Protein AF-A0A528A358-F1 (afdb_monomer_lite)

pLDDT: mean 94.5, std 5.94, range [65.94, 98.62]

Structure (mmCIF, N/CA/C/O backbone):
data_AF-A0A528A358-F1
#
_entry.id   AF-A0A528A358-F1
#
loop_
_atom_site.group_PDB
_atom_site.id
_atom_site.type_symbol
_atom_site.label_atom_id
_atom_site.label_alt_id
_atom_site.label_comp_id
_atom_site.label_asym_id
_atom_site.label_entity_id
_atom_site.label_seq_id
_atom_site.pdbx_PDB_ins_code
_atom_site.Cartn_x
_atom_site.Cartn_y
_atom_site.Cartn_z
_atom_site.occupancy
_atom_site.B_iso_or_equiv
_atom_site.auth_seq_id
_atom_site.auth_comp_id
_atom_site.auth_asym_id
_atom_site.auth_atom_id
_atom_site.pdbx_PDB_model_num
ATOM 1 N N . MET A 1 1 ? 3.713 4.637 34.678 1.00 65.94 1 MET A N 1
ATOM 2 C CA . MET A 1 1 ? 2.624 5.041 33.766 1.00 65.94 1 MET A CA 1
ATOM 3 C C . MET A 1 1 ? 2.059 3.779 33.146 1.00 65.94 1 MET A C 1
ATOM 5 O O . MET A 1 1 ? 2.788 3.092 32.447 1.00 65.94 1 MET A O 1
ATOM 9 N N . THR A 1 2 ? 0.825 3.413 33.474 1.00 69.38 2 THR A N 1
ATOM 10 C CA . THR A 1 2 ? 0.129 2.270 32.870 1.00 69.38 2 THR A CA 1
ATOM 11 C C . THR A 1 2 ? -0.487 2.734 31.553 1.00 69.38 2 THR A C 1
ATOM 13 O O . THR A 1 2 ? -1.309 3.646 31.552 1.00 69.38 2 THR A O 1
ATOM 16 N N . ILE A 1 3 ? -0.056 2.159 30.430 1.00 81.00 3 ILE A N 1
ATOM 17 C CA . ILE A 1 3 ? -0.681 2.407 29.126 1.00 81.00 3 ILE A CA 1
ATOM 18 C C . ILE A 1 3 ? -1.932 1.531 29.059 1.00 81.00 3 ILE A C 1
ATOM 20 O O . ILE A 1 3 ? -1.839 0.315 29.223 1.00 81.00 3 ILE A O 1
ATOM 24 N N . ALA A 1 4 ? -3.095 2.145 28.848 1.00 83.62 4 ALA A N 1
ATOM 25 C CA . ALA A 1 4 ? -4.326 1.409 28.593 1.00 83.62 4 ALA A CA 1
ATOM 26 C C . ALA A 1 4 ? -4.224 0.709 27.231 1.00 83.62 4 ALA A C 1
ATOM 28 O O . ALA A 1 4 ? -3.894 1.343 26.225 1.00 83.62 4 ALA A O 1
ATOM 29 N N . THR A 1 5 ? -4.489 -0.596 27.193 1.00 83.94 5 THR A N 1
ATOM 30 C CA . THR A 1 5 ? -4.585 -1.331 25.931 1.00 83.94 5 THR A CA 1
ATOM 31 C C . THR A 1 5 ? -5.856 -0.886 25.204 1.00 83.94 5 THR A C 1
ATOM 33 O O . THR A 1 5 ? -6.925 -0.927 25.810 1.00 83.94 5 THR A O 1
ATOM 36 N N . PRO A 1 6 ? -5.774 -0.437 23.941 1.00 85.62 6 PRO A N 1
ATOM 37 C CA . PRO A 1 6 ? -6.956 -0.021 23.201 1.00 85.62 6 PRO A CA 1
ATOM 38 C C . PRO A 1 6 ? -7.857 -1.219 22.879 1.00 85.62 6 PRO A C 1
ATOM 40 O O . PRO A 1 6 ? -7.368 -2.286 22.511 1.00 85.62 6 PRO A O 1
ATOM 43 N N . ASP A 1 7 ? -9.173 -1.003 22.927 1.00 89.50 7 ASP A N 1
ATOM 44 C CA . ASP A 1 7 ? -10.187 -2.031 22.637 1.00 89.50 7 ASP A CA 1
ATOM 45 C C . 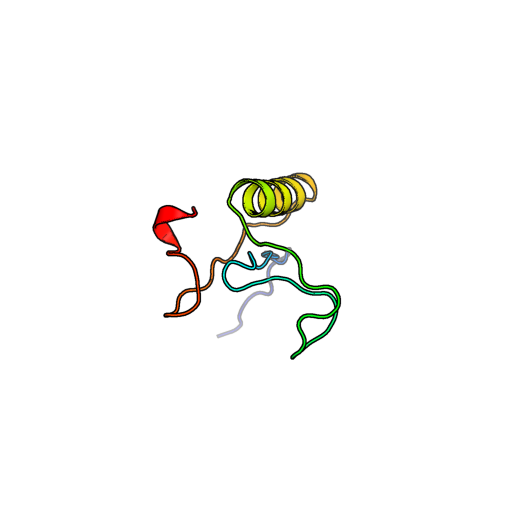ASP A 1 7 ? -10.152 -2.537 21.182 1.00 89.50 7 ASP A C 1
ATOM 47 O O . ASP A 1 7 ? -10.697 -3.596 20.871 1.00 89.50 7 ASP A O 1
ATOM 51 N N . ARG A 1 8 ? -9.521 -1.787 20.265 1.00 87.81 8 ARG A N 1
ATOM 52 C CA . ARG A 1 8 ? -9.289 -2.196 18.872 1.00 87.81 8 ARG A CA 1
ATOM 53 C C . ARG A 1 8 ? -7.914 -1.774 18.373 1.00 87.81 8 ARG A C 1
ATOM 55 O O . ARG A 1 8 ? -7.462 -0.654 18.606 1.00 87.81 8 ARG A O 1
ATOM 62 N N . ILE A 1 9 ? -7.293 -2.665 17.607 1.00 93.62 9 ILE A N 1
ATOM 63 C CA . ILE A 1 9 ? -6.029 -2.407 16.915 1.00 93.62 9 ILE A CA 1
ATOM 64 C C . ILE A 1 9 ? -6.319 -1.674 15.602 1.00 93.62 9 ILE A C 1
ATOM 66 O O . ILE A 1 9 ? -7.212 -2.058 14.847 1.00 93.62 9 ILE A O 1
ATOM 70 N N . LYS A 1 10 ? -5.536 -0.632 15.313 1.00 94.94 10 LYS A N 1
ATOM 71 C CA . LYS A 1 10 ? -5.522 0.034 14.006 1.00 94.94 10 LYS A CA 1
ATOM 72 C C . LYS A 1 10 ? -4.560 -0.708 13.089 1.00 94.94 10 LYS A C 1
ATOM 74 O O . LYS A 1 10 ? -3.349 -0.540 13.200 1.00 94.94 10 LYS A O 1
ATOM 79 N N . VAL A 1 11 ? -5.098 -1.556 12.223 1.00 96.75 11 VAL A N 1
ATOM 80 C CA . VAL A 1 11 ? -4.296 -2.322 11.266 1.00 96.75 11 VAL A CA 1
ATOM 81 C C . VAL A 1 11 ? -4.118 -1.493 9.999 1.00 96.75 11 VAL A C 1
ATOM 83 O O . VAL A 1 11 ? -5.105 -1.030 9.432 1.00 96.75 11 VAL A O 1
ATOM 86 N N . LEU A 1 12 ? -2.873 -1.305 9.561 1.00 97.94 12 LEU A N 1
ATOM 87 C CA . LEU A 1 12 ? -2.554 -0.659 8.289 1.00 97.94 12 LEU A CA 1
ATOM 88 C C . LEU A 1 12 ? -2.053 -1.690 7.277 1.00 97.94 12 LEU A C 1
ATOM 90 O O . LEU A 1 12 ? -1.400 -2.664 7.653 1.00 97.94 12 LEU A O 1
ATOM 94 N N . TRP A 1 13 ? -2.351 -1.460 6.002 1.00 98.19 13 TRP A N 1
ATOM 95 C CA . TRP A 1 13 ? -1.740 -2.192 4.893 1.00 98.19 13 TRP A CA 1
ATOM 96 C C . TRP A 1 13 ? -0.470 -1.474 4.423 1.00 98.19 13 TRP A C 1
ATOM 98 O O . TRP A 1 13 ? -0.348 -0.268 4.602 1.00 98.19 13 TRP A O 1
ATOM 108 N N . PHE A 1 14 ? 0.481 -2.179 3.816 1.00 97.69 14 PHE A N 1
ATOM 109 C CA . PHE A 1 14 ? 1.677 -1.568 3.227 1.00 97.69 14 PHE A CA 1
ATOM 110 C C . PHE A 1 14 ? 1.530 -1.502 1.707 1.00 97.69 14 PHE A C 1
ATOM 112 O O . PHE A 1 14 ? 1.309 -2.532 1.069 1.00 97.69 14 PHE A O 1
ATOM 119 N N . LEU A 1 15 ? 1.638 -0.307 1.124 1.00 97.44 15 LEU A N 1
ATOM 120 C CA . LEU A 1 15 ? 1.508 -0.124 -0.320 1.00 97.44 15 LEU A CA 1
ATOM 121 C C . LEU A 1 15 ? 2.871 -0.363 -1.003 1.00 97.44 15 LEU A C 1
ATOM 123 O O . LEU A 1 15 ? 3.832 0.345 -0.697 1.00 97.44 15 LEU A O 1
ATOM 127 N N . PRO A 1 16 ? 3.000 -1.346 -1.912 1.00 97.12 16 PRO A N 1
ATOM 128 C CA . PRO A 1 16 ? 4.303 -1.816 -2.380 1.00 97.12 16 PRO A CA 1
ATOM 129 C C . PRO A 1 16 ? 4.872 -0.964 -3.532 1.00 97.12 16 PRO A C 1
ATOM 131 O O . PRO A 1 16 ? 5.070 -1.454 -4.640 1.00 97.12 16 PRO A O 1
ATOM 134 N N . THR A 1 17 ? 5.172 0.317 -3.290 1.00 96.75 17 THR A N 1
ATOM 135 C CA . THR A 1 17 ? 5.654 1.252 -4.337 1.00 96.75 17 THR A CA 1
ATOM 136 C C . THR A 1 17 ? 7.088 0.993 -4.825 1.00 96.75 17 THR A C 1
ATOM 138 O O . THR A 1 17 ? 7.545 1.660 -5.747 1.00 96.75 17 THR A O 1
ATOM 141 N N . HIS A 1 18 ? 7.801 0.018 -4.246 1.00 93.62 18 HIS A N 1
ATOM 142 C CA . HIS A 1 18 ? 9.124 -0.446 -4.697 1.00 93.62 18 HIS A CA 1
ATOM 143 C C . HIS A 1 18 ? 9.093 -1.872 -5.289 1.00 93.62 18 HIS A C 1
ATOM 145 O O . HIS A 1 18 ? 10.100 -2.577 -5.334 1.00 93.62 18 HIS A O 1
ATOM 151 N N . GLY A 1 19 ? 7.929 -2.324 -5.749 1.00 94.06 19 GLY A N 1
ATOM 152 C CA . GLY A 1 19 ? 7.773 -3.659 -6.314 1.00 94.06 19 GLY A CA 1
ATOM 153 C C . GLY A 1 19 ? 7.002 -4.592 -5.394 1.00 94.06 19 GLY A C 1
ATOM 154 O O . GLY A 1 19 ? 7.049 -4.492 -4.168 1.00 94.06 19 GLY A O 1
ATOM 155 N N . ASP A 1 20 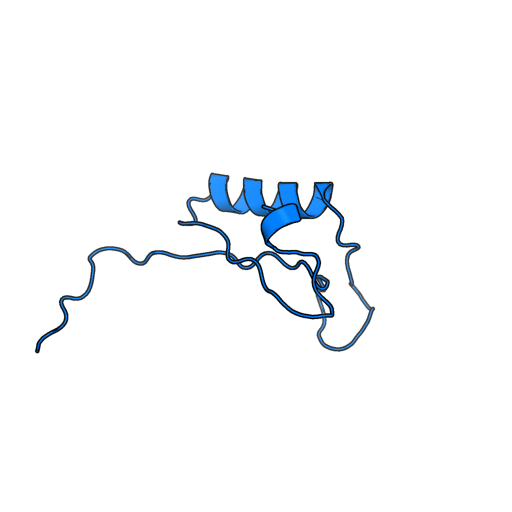? 6.297 -5.524 -6.021 1.00 96.75 20 ASP A N 1
ATOM 156 C CA . ASP A 1 20 ? 5.523 -6.558 -5.356 1.00 96.75 20 ASP A CA 1
ATOM 157 C C . ASP A 1 20 ? 5.813 -7.908 -6.010 1.00 96.75 20 ASP A C 1
ATOM 159 O O . ASP A 1 20 ? 5.958 -8.007 -7.230 1.00 96.75 20 ASP A O 1
ATOM 163 N N . SER A 1 21 ? 5.940 -8.958 -5.206 1.00 95.88 21 SER A N 1
ATOM 164 C CA . SER A 1 21 ? 6.329 -10.277 -5.699 1.00 95.88 21 SER A CA 1
ATOM 165 C C . SER A 1 21 ? 5.879 -11.385 -4.763 1.00 95.88 21 SER A C 1
ATOM 167 O O . SER A 1 21 ? 5.672 -11.186 -3.566 1.00 95.88 21 SER A O 1
ATOM 169 N N . ARG A 1 22 ? 5.764 -12.593 -5.319 1.00 96.75 22 ARG A N 1
ATOM 170 C CA . ARG A 1 22 ? 5.498 -13.799 -4.529 1.00 96.75 22 ARG A CA 1
ATOM 171 C C . ARG A 1 22 ? 6.744 -14.348 -3.829 1.00 96.75 22 ARG A C 1
ATOM 173 O O . ARG A 1 22 ? 6.612 -14.995 -2.792 1.00 96.75 22 ARG A O 1
ATOM 180 N N . TYR A 1 23 ? 7.927 -14.136 -4.404 1.00 97.25 23 TYR A N 1
ATOM 181 C CA . TYR A 1 23 ? 9.186 -14.711 -3.936 1.00 97.25 23 TYR A CA 1
ATOM 182 C C . TYR A 1 23 ? 10.223 -13.615 -3.689 1.00 97.25 23 TYR A C 1
ATOM 184 O O . TYR A 1 23 ? 10.422 -12.732 -4.515 1.00 97.25 23 TYR A O 1
ATOM 192 N N . LEU A 1 24 ? 10.911 -13.689 -2.550 1.00 96.25 24 LEU A N 1
ATOM 193 C CA . LEU A 1 24 ? 11.896 -12.686 -2.153 1.00 96.25 24 LEU A CA 1
ATOM 194 C C . LEU A 1 24 ? 13.192 -12.804 -2.965 1.00 96.25 24 LEU A C 1
ATOM 196 O O . LEU A 1 24 ? 13.687 -13.904 -3.203 1.00 96.25 24 LEU A O 1
ATOM 200 N N . GLY A 1 25 ? 13.779 -11.659 -3.325 1.00 94.88 25 GLY A N 1
ATOM 201 C CA . GLY A 1 25 ? 15.115 -11.586 -3.933 1.00 94.88 25 GLY A CA 1
ATOM 202 C C . GLY A 1 25 ? 15.208 -12.109 -5.371 1.00 94.88 25 GLY A C 1
ATOM 203 O O . GLY A 1 25 ? 16.308 -12.380 -5.843 1.00 94.88 25 GLY A O 1
ATOM 204 N N . THR A 1 26 ? 14.079 -12.261 -6.064 1.00 95.44 26 THR A N 1
ATOM 205 C CA . THR A 1 26 ? 14.006 -12.741 -7.450 1.00 95.44 26 THR A CA 1
ATOM 206 C C . THR A 1 26 ? 12.928 -11.988 -8.229 1.00 95.44 26 THR A C 1
ATOM 208 O O . THR A 1 26 ? 12.003 -11.433 -7.643 1.00 95.44 26 THR A O 1
ATOM 211 N N . SER A 1 27 ? 13.042 -11.969 -9.558 1.00 93.94 27 SER A N 1
ATOM 212 C CA . SER A 1 27 ? 11.997 -11.464 -10.458 1.00 93.94 27 SER A CA 1
ATOM 213 C C . SER A 1 27 ? 10.897 -12.491 -10.735 1.00 93.94 27 SER A C 1
ATOM 215 O O . SER A 1 27 ? 9.846 -12.139 -11.268 1.00 93.94 27 SER A O 1
ATOM 217 N N . GLU A 1 28 ? 11.131 -13.763 -10.401 1.00 97.38 28 GLU A N 1
ATOM 218 C CA . GLU A 1 28 ? 10.139 -14.828 -10.546 1.00 97.38 28 GLU A CA 1
ATOM 219 C C . GLU A 1 28 ? 8.874 -14.481 -9.747 1.00 97.38 28 GLU A C 1
ATOM 221 O O . GLU A 1 28 ? 8.920 -14.250 -8.539 1.00 97.38 28 GLU A O 1
ATOM 226 N N . GLY A 1 29 ? 7.724 -14.423 -10.422 1.00 95.81 29 GLY A N 1
ATOM 227 C CA . GLY A 1 29 ? 6.458 -14.043 -9.788 1.00 95.81 29 GLY A CA 1
ATOM 228 C C . GLY A 1 29 ? 6.370 -12.576 -9.343 1.00 95.81 29 GLY A C 1
ATOM 229 O O . GLY A 1 29 ? 5.532 -12.262 -8.494 1.00 95.81 29 GLY A O 1
ATOM 230 N N . GLY A 1 30 ? 7.220 -11.693 -9.877 1.00 96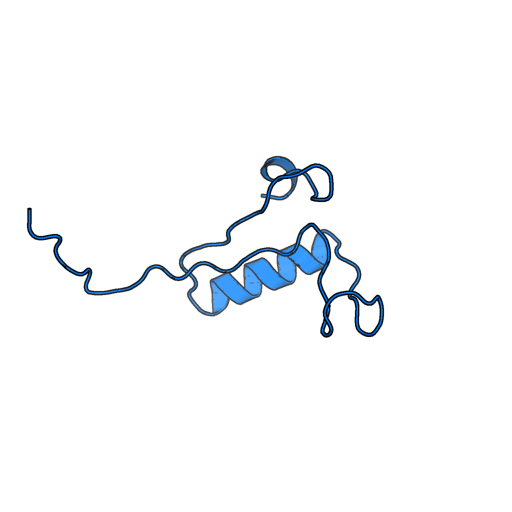.31 30 GLY A N 1
ATOM 231 C CA . GLY A 1 30 ? 7.096 -10.245 -9.719 1.00 96.31 30 GLY A CA 1
ATOM 232 C C . GLY A 1 30 ? 5.889 -9.684 -10.474 1.00 96.31 30 GLY A C 1
ATOM 233 O O . GLY A 1 30 ? 5.551 -10.145 -11.566 1.00 96.31 30 GLY A O 1
ATOM 234 N N . ARG A 1 31 ? 5.237 -8.674 -9.895 1.00 95.69 31 ARG A N 1
ATOM 235 C CA . ARG A 1 31 ? 4.184 -7.884 -10.540 1.00 95.69 31 ARG A CA 1
ATOM 236 C C . ARG A 1 31 ? 4.707 -6.497 -10.886 1.00 95.69 31 ARG A C 1
ATOM 238 O O . ARG A 1 31 ? 5.420 -5.884 -10.094 1.00 95.69 31 ARG A O 1
ATOM 245 N N . ALA A 1 32 ? 4.330 -6.003 -12.065 1.00 94.19 32 ALA A N 1
ATOM 246 C CA . ALA A 1 32 ? 4.543 -4.605 -12.409 1.00 94.19 32 ALA A CA 1
ATOM 247 C C . ALA A 1 32 ? 3.750 -3.730 -11.431 1.00 94.19 32 ALA A C 1
ATOM 249 O O . ALA A 1 32 ? 2.569 -3.983 -11.190 1.00 94.19 32 ALA A O 1
ATOM 250 N N . VAL A 1 33 ? 4.417 -2.732 -10.858 1.00 95.50 33 VAL A N 1
ATOM 251 C CA . VAL A 1 33 ? 3.789 -1.778 -9.948 1.00 95.50 33 VAL A CA 1
ATOM 252 C C . VAL A 1 33 ? 3.535 -0.495 -10.716 1.00 95.50 33 VAL A C 1
ATOM 254 O O . VAL A 1 33 ? 4.460 0.260 -10.999 1.00 95.50 33 VAL A O 1
ATOM 257 N N . ASP A 1 34 ? 2.274 -0.281 -11.070 1.00 95.56 34 ASP A N 1
ATOM 258 C CA . ASP A 1 34 ? 1.772 0.943 -11.679 1.00 95.56 34 ASP A CA 1
ATOM 259 C C . ASP A 1 34 ? 0.662 1.562 -10.814 1.00 95.56 34 ASP A C 1
ATOM 261 O O . ASP A 1 34 ? 0.195 0.973 -9.833 1.00 95.56 34 ASP A O 1
ATOM 265 N N . LEU A 1 35 ? 0.251 2.786 -11.150 1.00 96.12 35 LEU A N 1
ATOM 266 C CA . LEU A 1 35 ? -0.776 3.495 -10.386 1.00 96.12 35 LEU A CA 1
ATOM 267 C C . LEU A 1 35 ? -2.130 2.751 -10.359 1.00 96.12 35 LEU A C 1
ATOM 269 O O . LEU A 1 35 ? -2.714 2.660 -9.277 1.00 96.12 35 LEU A O 1
ATOM 273 N N . PRO A 1 36 ? -2.635 2.167 -11.470 1.00 97.56 36 PRO A N 1
ATOM 274 C CA . PRO A 1 36 ? -3.838 1.333 -11.432 1.00 97.56 36 PRO A CA 1
ATOM 275 C C . PRO A 1 36 ? -3.742 0.150 -10.459 1.00 97.56 36 PRO A C 1
ATOM 277 O O . PRO A 1 36 ? -4.695 -0.113 -9.722 1.00 97.56 36 PRO A O 1
ATOM 280 N N . TYR A 1 37 ? -2.603 -0.545 -10.413 1.00 97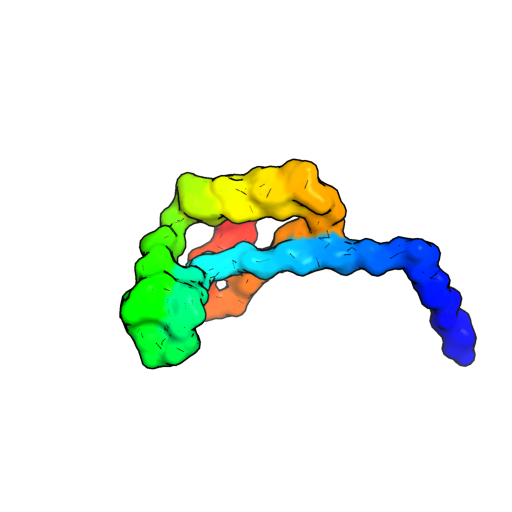.56 37 TYR A N 1
ATOM 281 C CA . TYR A 1 37 ? -2.381 -1.643 -9.479 1.00 97.56 37 TYR A CA 1
ATOM 282 C C . TYR A 1 37 ? -2.362 -1.165 -8.022 1.00 97.56 37 TYR A C 1
ATOM 284 O O . TYR A 1 37 ? -3.031 -1.746 -7.164 1.00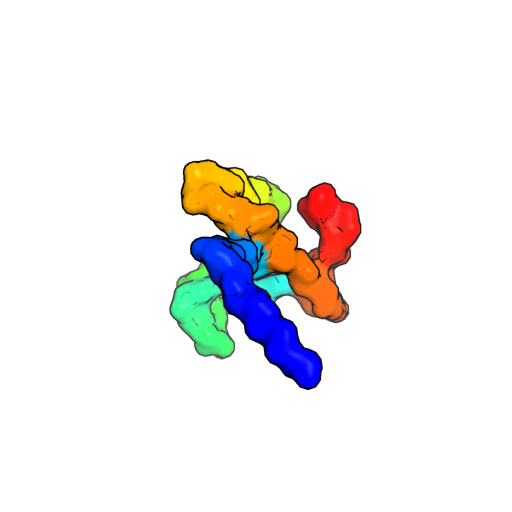 97.56 37 TYR A O 1
ATOM 292 N N . LEU A 1 38 ? -1.649 -0.073 -7.733 1.00 98.00 38 LEU A N 1
ATOM 29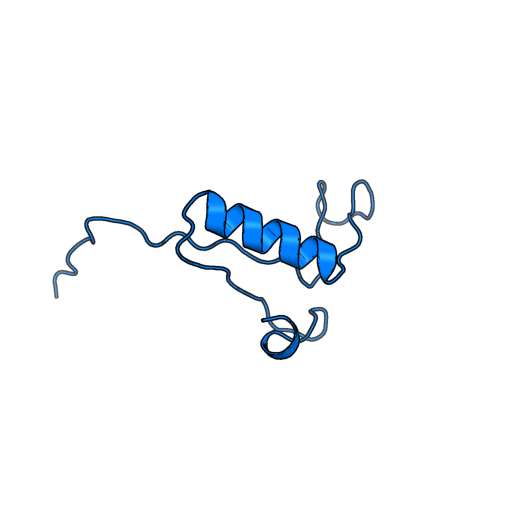3 C CA . LEU A 1 38 ? -1.614 0.521 -6.394 1.00 98.00 38 LEU A CA 1
ATOM 294 C C . LEU A 1 38 ? -3.014 0.953 -5.931 1.00 98.00 38 LEU A C 1
ATOM 296 O O . LEU A 1 38 ? -3.391 0.683 -4.789 1.00 98.00 38 LEU A O 1
ATOM 300 N N . ALA A 1 39 ? -3.814 1.538 -6.828 1.00 98.06 39 ALA A N 1
ATOM 301 C CA . ALA A 1 39 ? -5.202 1.897 -6.555 1.00 98.06 39 ALA A CA 1
ATOM 302 C C . ALA A 1 39 ? -6.065 0.664 -6.241 1.00 98.06 39 ALA A C 1
ATOM 304 O O . ALA A 1 39 ? -6.852 0.700 -5.296 1.00 98.06 39 ALA A O 1
ATOM 305 N N . GLN A 1 40 ? -5.885 -0.446 -6.967 1.00 98.31 40 GLN A N 1
ATOM 306 C CA . GLN A 1 40 ? -6.588 -1.701 -6.684 1.00 98.31 40 GLN A CA 1
ATOM 307 C C . GLN A 1 40 ? -6.284 -2.215 -5.269 1.00 98.31 40 GLN A C 1
ATOM 309 O O . GLN A 1 40 ? -7.199 -2.611 -4.546 1.00 98.31 40 GLN A O 1
ATOM 314 N N . VAL A 1 41 ? -5.013 -2.206 -4.860 1.00 98.00 41 VAL A N 1
ATOM 315 C CA . VAL A 1 41 ? -4.604 -2.646 -3.517 1.00 98.00 41 VAL A CA 1
ATOM 316 C C . VAL A 1 41 ? -5.185 -1.726 -2.441 1.00 98.00 41 VAL A C 1
ATOM 318 O O . VAL A 1 41 ? -5.721 -2.217 -1.447 1.00 98.00 41 VAL A O 1
ATOM 321 N N . ALA A 1 42 ? -5.130 -0.407 -2.648 1.00 98.38 42 ALA A N 1
ATOM 322 C CA . ALA A 1 42 ? -5.684 0.572 -1.715 1.00 98.38 42 ALA A CA 1
ATOM 323 C C . ALA A 1 42 ? -7.207 0.415 -1.551 1.00 98.38 42 ALA A C 1
ATOM 325 O O . ALA A 1 42 ? -7.699 0.345 -0.426 1.00 98.38 42 ALA A O 1
ATOM 326 N N . GLN A 1 43 ? -7.943 0.274 -2.658 1.00 98.56 43 GLN A N 1
ATOM 327 C CA . GLN A 1 43 ? -9.391 0.040 -2.650 1.00 98.56 43 GLN A CA 1
ATOM 328 C C . GLN A 1 43 ? -9.759 -1.283 -1.972 1.00 98.56 43 GLN A C 1
ATOM 330 O O . GLN A 1 43 ? -10.737 -1.346 -1.231 1.00 98.56 43 GLN A O 1
ATOM 335 N N . ALA A 1 44 ? -8.978 -2.344 -2.193 1.00 98.62 44 ALA A N 1
ATOM 336 C CA . ALA A 1 44 ? -9.201 -3.626 -1.533 1.00 98.62 44 ALA A CA 1
ATOM 337 C C . ALA A 1 44 ? -8.978 -3.534 -0.015 1.00 98.62 44 ALA A C 1
ATOM 339 O O . ALA A 1 44 ? -9.777 -4.078 0.745 1.00 98.62 44 ALA A O 1
ATOM 340 N N . ALA A 1 45 ? -7.927 -2.833 0.426 1.00 98.44 45 ALA A N 1
ATOM 341 C CA . ALA A 1 45 ? -7.652 -2.606 1.843 1.00 98.44 45 ALA A CA 1
ATOM 342 C C . ALA A 1 45 ? -8.769 -1.789 2.520 1.00 98.44 45 ALA A C 1
ATOM 344 O O . ALA A 1 45 ? -9.204 -2.145 3.618 1.00 98.44 45 ALA A O 1
ATOM 345 N N . ASP A 1 46 ? -9.270 -0.749 1.849 1.00 98.31 46 ASP A N 1
ATOM 346 C CA . ASP A 1 46 ? -10.408 0.053 2.312 1.00 98.31 46 ASP A CA 1
ATOM 347 C C . ASP A 1 46 ? -11.684 -0.800 2.439 1.00 98.31 46 ASP A C 1
ATOM 349 O O . ASP A 1 46 ? -12.304 -0.856 3.503 1.00 98.31 46 ASP A O 1
ATOM 353 N N . ALA A 1 47 ? -12.011 -1.584 1.404 1.00 98.56 47 ALA A N 1
ATOM 354 C CA . ALA A 1 47 ? -13.209 -2.424 1.368 1.00 98.56 47 ALA A CA 1
ATOM 355 C C . ALA A 1 47 ? -13.260 -3.501 2.470 1.00 98.56 47 ALA A C 1
ATOM 357 O O . ALA A 1 47 ? -14.350 -3.916 2.870 1.00 98.56 47 ALA A O 1
ATOM 358 N N . ILE A 1 48 ? -12.106 -3.960 2.968 1.00 97.81 48 ILE A N 1
ATOM 359 C CA . ILE A 1 48 ? -12.013 -4.971 4.039 1.00 97.81 48 ILE A CA 1
ATOM 360 C C . ILE A 1 48 ? -11.709 -4.370 5.423 1.00 97.81 48 ILE A C 1
ATOM 362 O O . ILE A 1 48 ? -11.501 -5.114 6.381 1.00 97.81 48 ILE A O 1
ATOM 366 N N . GLY A 1 49 ? -11.735 -3.039 5.552 1.00 96.94 49 GLY A N 1
ATOM 367 C CA . GLY A 1 49 ? -11.732 -2.342 6.840 1.00 96.94 49 GLY A CA 1
ATOM 368 C C . GLY A 1 49 ? -10.356 -2.103 7.463 1.00 96.94 49 GLY A C 1
ATOM 369 O O . GLY A 1 49 ? -10.259 -1.992 8.690 1.00 96.94 49 GLY A O 1
ATOM 370 N N . TYR A 1 50 ? -9.289 -2.017 6.661 1.00 98.00 50 TYR A N 1
ATOM 371 C CA . TYR A 1 50 ? -8.010 -1.506 7.162 1.00 98.00 50 TYR A CA 1
ATOM 372 C C . TYR A 1 50 ? -8.155 -0.043 7.595 1.00 98.00 50 TYR A C 1
ATOM 374 O O . TYR A 1 50 ? -8.881 0.739 6.992 1.00 98.00 50 TYR A O 1
ATOM 382 N N . TYR A 1 51 ? -7.433 0.348 8.646 1.00 97.44 51 TYR A N 1
ATOM 383 C CA . TYR A 1 51 ? -7.451 1.722 9.156 1.00 97.44 51 TYR A CA 1
ATOM 384 C C . TYR A 1 51 ? -6.799 2.719 8.184 1.00 97.44 51 TYR A C 1
ATOM 386 O O . TYR A 1 51 ? -7.083 3.912 8.226 1.00 97.44 51 TYR A O 1
ATOM 394 N N . GLY A 1 52 ? -5.891 2.235 7.340 1.00 97.25 52 GLY A N 1
ATOM 395 C CA . GLY A 1 52 ? -5.225 3.024 6.317 1.00 97.25 52 GLY A CA 1
ATOM 396 C C . GLY A 1 52 ? -4.121 2.232 5.627 1.00 97.25 52 GLY A C 1
ATOM 397 O O . GLY A 1 52 ? -3.921 1.045 5.904 1.00 97.25 52 GLY A O 1
ATOM 398 N N . ALA A 1 53 ? -3.378 2.912 4.759 1.00 97.81 53 ALA A N 1
ATOM 399 C CA . ALA A 1 53 ? -2.208 2.368 4.090 1.00 97.81 53 ALA A CA 1
ATOM 400 C C . ALA A 1 53 ? -0.949 3.159 4.471 1.00 97.81 53 ALA A C 1
ATOM 402 O O . ALA A 1 53 ? -0.970 4.383 4.571 1.00 97.81 53 ALA A O 1
ATOM 403 N N . LEU A 1 54 ? 0.150 2.444 4.686 1.00 97.69 54 LEU A N 1
ATOM 404 C CA . LEU A 1 54 ? 1.485 2.996 4.844 1.00 97.69 54 LEU A CA 1
ATOM 405 C C . LEU A 1 54 ? 2.170 3.013 3.478 1.00 97.69 54 LEU A C 1
ATOM 407 O O . LEU A 1 54 ? 2.323 1.962 2.851 1.00 97.69 54 LEU A O 1
ATOM 411 N N . LEU A 1 55 ? 2.607 4.195 3.052 1.00 97.50 55 LEU A N 1
ATOM 412 C CA . LEU A 1 55 ? 3.416 4.375 1.852 1.00 97.50 55 LEU A CA 1
ATOM 413 C C . LEU A 1 55 ? 4.893 4.481 2.266 1.00 97.50 55 LEU A C 1
ATOM 415 O O . LEU A 1 55 ? 5.213 5.295 3.139 1.00 97.50 55 LEU A O 1
ATOM 419 N N . PRO A 1 56 ? 5.797 3.665 1.696 1.00 97.00 56 PRO A N 1
ATOM 420 C CA . PRO A 1 56 ? 7.220 3.777 1.985 1.00 97.00 56 PRO A CA 1
ATOM 421 C C . PRO A 1 56 ? 7.826 5.019 1.327 1.00 97.00 56 PRO A C 1
ATOM 423 O O . PRO A 1 56 ? 7.299 5.559 0.357 1.00 97.00 56 PRO A O 1
ATOM 426 N N . THR A 1 57 ? 8.987 5.430 1.832 1.00 96.25 57 THR A N 1
ATOM 427 C CA . THR A 1 57 ? 9.837 6.452 1.216 1.00 96.25 57 THR A CA 1
ATOM 428 C C . THR A 1 57 ? 11.243 5.896 1.004 1.00 96.25 57 THR A C 1
ATOM 430 O O . THR A 1 57 ? 11.708 5.027 1.745 1.00 96.25 57 THR A O 1
ATOM 433 N N . GLY A 1 58 ? 11.938 6.384 -0.023 1.00 93.81 58 GLY A N 1
ATOM 434 C CA . GLY A 1 58 ? 13.310 5.983 -0.331 1.00 93.81 58 GLY A CA 1
ATOM 435 C C . GLY A 1 58 ? 13.620 6.112 -1.816 1.00 93.81 58 GLY A C 1
ATOM 436 O O . GLY A 1 58 ? 12.714 6.190 -2.633 1.00 93.81 58 GLY A O 1
ATOM 437 N N . ARG A 1 59 ? 14.911 6.095 -2.176 1.00 93.56 59 ARG A N 1
ATOM 438 C CA . ARG A 1 59 ? 15.377 6.280 -3.567 1.00 93.56 59 ARG A CA 1
ATOM 439 C C . ARG A 1 59 ? 14.721 5.324 -4.567 1.00 93.56 59 ARG A C 1
ATOM 441 O O . ARG A 1 59 ? 14.611 5.654 -5.741 1.00 93.56 59 ARG A O 1
ATOM 448 N N . SER A 1 60 ? 14.380 4.128 -4.112 1.00 91.12 60 SER A N 1
ATOM 449 C CA . SER A 1 60 ? 13.860 3.076 -4.972 1.00 91.12 60 SER A CA 1
ATOM 450 C C . SER A 1 60 ? 12.324 3.042 -5.019 1.00 91.12 60 SER A C 1
ATOM 452 O O . SER A 1 60 ? 11.766 2.308 -5.826 1.00 91.12 60 SER A O 1
ATOM 454 N N . CYS A 1 61 ? 11.650 3.809 -4.158 1.00 93.62 61 CYS A N 1
ATOM 455 C CA . CYS A 1 61 ? 10.193 3.925 -4.126 1.00 93.62 61 CYS A CA 1
ATOM 456 C C . CYS A 1 61 ? 9.738 5.091 -5.010 1.00 93.62 61 CYS A C 1
ATOM 458 O O . CYS A 1 61 ? 10.447 6.093 -5.115 1.00 93.62 61 CYS A O 1
ATOM 460 N N . GLU A 1 62 ? 8.525 5.002 -5.551 1.00 94.12 62 GLU A N 1
ATOM 461 C CA . GLU A 1 62 ? 7.812 6.195 -6.023 1.00 94.12 62 GLU A CA 1
ATOM 462 C C . GLU A 1 62 ? 7.538 7.169 -4.862 1.00 94.12 62 GLU A C 1
ATOM 464 O O . GLU A 1 62 ? 7.424 6.751 -3.703 1.00 94.12 62 GLU A O 1
ATOM 469 N N . ASP A 1 63 ? 7.443 8.469 -5.164 1.00 95.50 63 ASP A N 1
ATOM 470 C CA . ASP A 1 63 ? 7.234 9.507 -4.148 1.00 95.50 63 ASP A CA 1
ATOM 471 C C . ASP A 1 63 ? 5.889 9.331 -3.427 1.00 95.50 63 ASP A C 1
ATOM 473 O O . ASP A 1 63 ? 4.827 9.250 -4.046 1.00 95.50 63 ASP A O 1
ATOM 477 N N . SER A 1 64 ? 5.926 9.304 -2.093 1.00 96.12 64 SER A N 1
ATOM 478 C CA . SER A 1 64 ? 4.747 8.988 -1.288 1.00 96.12 64 SER A CA 1
ATOM 479 C C . SER A 1 64 ? 3.668 10.068 -1.333 1.00 96.12 64 SER A C 1
ATOM 481 O O . SER A 1 64 ? 2.509 9.757 -1.094 1.00 96.12 64 SER A O 1
ATOM 483 N N . TRP A 1 65 ? 4.026 11.329 -1.590 1.00 95.50 65 TRP A N 1
ATOM 484 C CA . TRP A 1 65 ? 3.058 12.424 -1.679 1.00 95.50 65 TRP A CA 1
ATOM 485 C C . TRP A 1 65 ? 2.390 12.481 -3.047 1.00 95.50 65 TRP A C 1
ATOM 487 O O . TRP A 1 65 ? 1.231 12.868 -3.133 1.00 95.50 65 TRP A O 1
ATOM 497 N N . VAL A 1 66 ? 3.106 12.097 -4.104 1.00 95.69 66 VAL A N 1
ATOM 498 C CA . VAL A 1 66 ? 2.559 12.012 -5.465 1.00 95.69 66 VAL A CA 1
ATOM 499 C C . VAL A 1 66 ? 1.657 10.787 -5.640 1.00 95.69 66 VAL A C 1
ATOM 501 O O . VAL A 1 66 ? 0.686 10.857 -6.387 1.00 95.69 66 VAL A O 1
ATOM 504 N N . VAL A 1 67 ? 1.970 9.670 -4.975 1.00 95.75 67 VAL A N 1
ATOM 505 C CA . VAL A 1 67 ? 1.169 8.432 -5.052 1.00 95.75 67 VAL A CA 1
ATOM 506 C C . VAL A 1 67 ? -0.135 8.506 -4.241 1.00 95.75 67 VAL A C 1
ATOM 508 O O . VAL A 1 67 ? -1.083 7.803 -4.592 1.00 95.75 67 VAL A O 1
ATOM 511 N N . ALA A 1 68 ? -0.165 9.286 -3.154 1.00 90.62 68 ALA A N 1
ATOM 512 C CA . ALA A 1 68 ? -1.277 9.345 -2.195 1.00 90.62 68 ALA A CA 1
ATOM 513 C C . ALA A 1 68 ? -2.568 9.986 -2.731 1.00 90.62 68 ALA A C 1
ATOM 515 O O . ALA A 1 68 ? -2.498 10.872 -3.612 1.00 90.62 68 ALA A O 1
#

Foldseek 3Di:
DDDDDDPDDQAAAEQCQLWDAPDPPDCVRTDDDDLVVSVVVQVVCVVVDHNYYDYDDDPRGDDPVVSD

Secondary structure (DSSP, 8-state):
-PPPPPSS---EEEP-TT-EESSTTSSTTEE---HHHHHHHHHHHHHTT-SEEEPP-STTSPPHHHH-

Radius of gyration: 14.95 Å; chains: 1; bounding box: 29×27×46 Å

Sequence (68 aa):
MTIATPDRIKVLWFLPTHGDSRYLGTSEGGRAVDLPYLAQVAQAADAIGYYGALLPTGRSCEDSWVVA